Protein AF-A0AAV0XPR7-F1 (afdb_monomer_lite)

Structure (mmCIF, N/CA/C/O backbone):
data_AF-A0AAV0XPR7-F1
#
_entry.id   AF-A0AAV0XPR7-F1
#
loop_
_atom_site.group_PDB
_atom_site.id
_atom_site.type_symbol
_atom_site.label_atom_id
_atom_site.label_alt_id
_atom_site.label_comp_id
_atom_site.label_asym_id
_atom_site.label_entity_id
_atom_site.label_seq_id
_atom_site.pdbx_PDB_ins_code
_atom_site.Cartn_x
_atom_site.Cartn_y
_atom_site.Cartn_z
_atom_site.occupancy
_atom_site.B_iso_or_equiv
_atom_site.auth_seq_id
_atom_site.auth_comp_id
_atom_site.auth_asym_id
_atom_site.auth_atom_id
_atom_site.pdbx_PDB_model_num
ATOM 1 N N . MET A 1 1 ? 24.186 -2.841 21.717 1.00 55.06 1 MET A N 1
ATOM 2 C CA . MET A 1 1 ? 22.722 -2.821 21.465 1.00 55.06 1 MET A CA 1
ATOM 3 C C . MET A 1 1 ? 22.244 -3.750 20.339 1.00 55.06 1 MET A C 1
ATOM 5 O O . MET A 1 1 ? 21.280 -4.469 20.561 1.00 55.06 1 MET A O 1
ATOM 9 N N . TRP A 1 2 ? 22.914 -3.834 19.180 1.00 48.12 2 TRP A N 1
ATOM 10 C CA . TRP A 1 2 ? 22.493 -4.695 18.048 1.00 48.12 2 TRP A CA 1
ATOM 11 C C . TRP A 1 2 ? 22.346 -6.198 18.377 1.00 48.12 2 TRP A C 1
ATOM 13 O O . TRP A 1 2 ? 21.486 -6.892 17.837 1.00 48.12 2 TRP A O 1
ATOM 23 N N . ARG A 1 3 ? 23.166 -6.708 19.307 1.00 56.97 3 ARG A N 1
ATOM 24 C CA . ARG A 1 3 ? 23.155 -8.120 19.727 1.00 56.97 3 ARG A CA 1
ATOM 25 C C . ARG A 1 3 ? 21.838 -8.550 20.383 1.00 56.97 3 ARG A C 1
ATOM 27 O O . ARG A 1 3 ? 21.366 -9.644 20.100 1.00 56.97 3 ARG A O 1
ATOM 34 N N . HIS A 1 4 ? 21.229 -7.686 21.193 1.00 60.81 4 HIS A N 1
ATOM 35 C CA . HIS A 1 4 ? 20.000 -8.017 21.922 1.00 60.81 4 HIS A CA 1
ATOM 36 C C . HIS A 1 4 ? 18.757 -7.920 21.029 1.00 60.81 4 HIS A C 1
ATOM 38 O O . HIS A 1 4 ? 17.901 -8.798 21.080 1.00 60.81 4 HIS A O 1
ATOM 44 N N . ALA A 1 5 ? 18.715 -6.947 20.112 1.00 60.50 5 ALA A N 1
ATOM 45 C CA . ALA A 1 5 ? 17.652 -6.839 19.106 1.00 60.50 5 ALA A CA 1
ATOM 46 C C . ALA A 1 5 ? 17.601 -8.054 18.154 1.00 60.50 5 ALA A C 1
ATOM 48 O O . ALA A 1 5 ? 16.546 -8.438 17.655 1.00 60.50 5 ALA A O 1
ATOM 49 N N . LYS A 1 6 ? 18.746 -8.708 17.915 1.00 57.19 6 LYS A N 1
ATOM 50 C CA . LYS A 1 6 ? 18.830 -9.920 17.090 1.00 57.19 6 LYS A CA 1
ATOM 51 C C . LYS A 1 6 ? 18.281 -11.167 17.797 1.00 57.19 6 LYS A C 1
ATOM 53 O O . LYS A 1 6 ? 17.915 -12.114 17.103 1.00 57.19 6 LYS A O 1
ATOM 58 N N . ALA A 1 7 ? 18.228 -11.193 19.126 1.00 59.91 7 ALA A N 1
ATOM 59 C CA . ALA A 1 7 ? 17.746 -12.343 19.896 1.00 59.91 7 ALA A CA 1
ATOM 60 C C . ALA A 1 7 ? 16.224 -12.313 20.134 1.00 59.91 7 ALA A C 1
ATOM 62 O O . ALA A 1 7 ? 15.614 -13.368 20.256 1.00 59.91 7 ALA A O 1
ATOM 63 N N . SER A 1 8 ? 15.602 -11.129 20.141 1.00 61.53 8 SER A N 1
ATOM 64 C CA . SER A 1 8 ? 14.151 -10.962 20.347 1.00 61.53 8 SER A CA 1
ATOM 65 C C . SER A 1 8 ? 13.297 -11.243 19.104 1.00 61.53 8 SER A C 1
ATOM 67 O O . SER A 1 8 ? 12.082 -11.396 19.187 1.00 61.53 8 SER A O 1
ATOM 69 N N . LEU A 1 9 ? 13.920 -11.321 17.931 1.00 56.84 9 LEU A N 1
ATOM 70 C CA . LEU A 1 9 ? 13.261 -11.660 16.674 1.00 56.84 9 LEU A CA 1
ATOM 71 C C . LEU A 1 9 ? 13.190 -13.186 16.541 1.00 56.84 9 LEU A C 1
ATOM 73 O O . LEU A 1 9 ? 14.219 -13.816 16.281 1.00 56.84 9 LEU A O 1
ATOM 77 N N . SER A 1 10 ? 11.987 -13.751 16.711 1.00 56.75 10 SER A N 1
ATOM 78 C CA . SER A 1 10 ? 11.744 -15.200 16.717 1.00 56.75 10 SER A CA 1
ATOM 79 C C . SER A 1 10 ? 12.422 -15.907 15.535 1.00 56.75 10 SER A C 1
ATOM 81 O O . SER A 1 10 ? 12.443 -15.412 14.405 1.00 56.75 10 SER A O 1
ATOM 83 N N . GLN A 1 11 ? 12.981 -17.086 15.801 1.00 58.97 11 GLN A N 1
ATOM 84 C CA . GLN A 1 11 ? 13.672 -17.931 14.823 1.00 58.97 11 GLN A CA 1
ATOM 85 C C . GLN A 1 11 ? 12.733 -18.496 13.738 1.00 58.97 11 GLN A C 1
ATOM 87 O O . GLN A 1 11 ? 13.191 -19.126 12.784 1.00 58.97 11 GLN A O 1
ATOM 92 N N . TYR A 1 12 ? 11.429 -18.236 13.851 1.00 51.22 12 TYR A N 1
ATOM 93 C CA . TYR A 1 12 ? 10.409 -18.648 12.904 1.00 51.22 12 TYR A CA 1
ATOM 94 C C . TYR A 1 12 ? 10.512 -17.787 11.631 1.00 51.22 12 TYR A C 1
ATOM 96 O O . TYR A 1 12 ? 10.151 -16.612 11.609 1.00 51.22 12 TYR A O 1
ATOM 104 N N . CYS A 1 13 ? 11.055 -18.379 10.564 1.00 53.22 13 CYS A N 1
ATOM 105 C CA . CYS A 1 13 ? 11.052 -17.858 9.189 1.00 53.22 13 CYS A CA 1
ATOM 106 C C . CYS A 1 13 ? 12.043 -16.732 8.829 1.00 53.22 13 CYS A C 1
ATOM 108 O O . CYS A 1 13 ? 11.772 -15.941 7.923 1.00 53.22 13 CYS A O 1
ATOM 110 N N . ARG A 1 14 ? 13.256 -16.694 9.403 1.00 56.66 14 ARG A N 1
ATOM 111 C CA . ARG A 1 14 ? 14.359 -15.880 8.837 1.00 56.66 14 ARG A CA 1
ATOM 112 C C . ARG A 1 14 ? 14.895 -16.460 7.520 1.00 56.66 14 ARG A C 1
ATOM 114 O O . ARG A 1 14 ? 16.049 -16.878 7.430 1.00 56.66 14 ARG A O 1
ATOM 121 N N . LYS A 1 15 ? 14.109 -16.409 6.445 1.00 63.00 15 LYS A N 1
ATOM 122 C CA . LYS A 1 15 ? 14.688 -16.409 5.097 1.00 63.00 15 LYS A CA 1
ATOM 123 C C . LYS A 1 15 ? 15.323 -15.030 4.897 1.00 63.00 15 LYS A C 1
ATOM 125 O O . LYS A 1 15 ? 14.647 -14.095 4.480 1.00 63.00 15 LYS A O 1
ATOM 130 N N . LYS A 1 16 ? 16.621 -14.892 5.215 1.00 62.41 16 LYS A N 1
ATOM 131 C CA . LYS A 1 16 ? 17.387 -13.626 5.102 1.00 62.41 16 LYS A CA 1
ATOM 132 C C . LYS A 1 16 ? 17.237 -12.929 3.739 1.00 62.41 16 LYS A C 1
ATOM 134 O O . LYS A 1 16 ? 17.432 -11.728 3.638 1.00 62.41 16 LYS A O 1
ATOM 139 N N . ARG A 1 17 ? 16.848 -13.676 2.705 1.00 67.44 17 ARG A N 1
ATOM 140 C CA . ARG A 1 17 ? 16.531 -13.171 1.367 1.00 67.44 17 ARG A CA 1
ATOM 141 C C . ARG A 1 17 ? 15.393 -12.136 1.337 1.00 67.44 17 ARG A C 1
ATOM 143 O O . ARG A 1 17 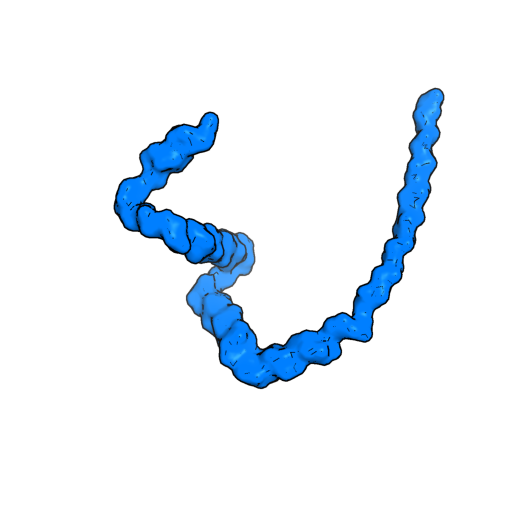? 15.357 -11.331 0.421 1.00 67.44 17 ARG A O 1
ATOM 150 N N . PHE A 1 18 ? 14.488 -12.129 2.319 1.00 73.12 18 PHE A N 1
ATOM 151 C CA . PHE A 1 18 ? 13.261 -11.320 2.276 1.00 73.12 18 PHE A CA 1
ATOM 152 C C . PHE A 1 18 ? 13.240 -10.136 3.254 1.00 73.12 18 PHE A C 1
ATOM 154 O O . PHE A 1 18 ? 12.182 -9.543 3.452 1.00 73.12 18 PHE A O 1
ATOM 161 N N . TYR A 1 19 ? 14.375 -9.750 3.856 1.00 82.62 19 TYR A N 1
ATOM 162 C CA . TYR A 1 19 ? 14.418 -8.597 4.775 1.00 82.62 19 TYR A CA 1
ATOM 163 C C . TYR A 1 19 ? 13.865 -7.313 4.148 1.00 82.62 19 TYR A C 1
ATOM 165 O O . TYR A 1 19 ? 13.108 -6.610 4.812 1.00 82.62 19 TYR A O 1
ATOM 173 N N . GLY A 1 20 ? 14.170 -7.052 2.871 1.00 88.56 20 GLY A N 1
ATOM 174 C CA . GLY A 1 20 ? 13.612 -5.907 2.146 1.00 88.56 20 GLY A CA 1
ATOM 175 C C . GLY A 1 20 ? 12.084 -5.944 2.086 1.00 88.56 20 GLY A C 1
ATOM 176 O O . GLY A 1 20 ? 11.435 -4.959 2.416 1.00 88.56 20 GLY A O 1
ATOM 177 N N . GLY A 1 21 ? 11.497 -7.106 1.781 1.00 89.38 21 GLY A N 1
ATOM 178 C CA . GLY A 1 21 ? 10.042 -7.279 1.745 1.00 89.38 21 GLY A CA 1
ATOM 179 C C . GLY A 1 21 ? 9.381 -7.111 3.117 1.00 89.38 21 GLY A C 1
ATOM 180 O O . GLY A 1 21 ? 8.341 -6.463 3.230 1.00 89.38 21 GLY A O 1
ATOM 181 N N . TYR A 1 22 ? 9.998 -7.635 4.181 1.00 87.44 22 TYR A N 1
ATOM 182 C CA . TYR A 1 22 ? 9.496 -7.434 5.544 1.00 87.44 22 TYR A CA 1
ATOM 183 C C . TYR A 1 22 ? 9.557 -5.965 5.971 1.00 87.44 22 TYR A C 1
ATOM 185 O O . TYR A 1 22 ? 8.604 -5.467 6.572 1.00 87.44 22 TYR A O 1
ATOM 193 N N . LEU A 1 23 ? 10.648 -5.269 5.641 1.00 91.69 23 LEU A N 1
ATOM 194 C CA . LEU A 1 23 ? 10.805 -3.851 5.947 1.00 91.69 23 LEU A CA 1
ATOM 195 C C . LEU A 1 23 ? 9.805 -2.997 5.159 1.00 91.69 23 LEU A C 1
ATOM 197 O O . LEU A 1 23 ? 9.132 -2.160 5.756 1.00 91.69 23 LEU A O 1
ATOM 201 N N . ALA A 1 24 ? 9.642 -3.268 3.862 1.00 91.56 24 ALA A N 1
ATOM 202 C CA . ALA A 1 24 ? 8.663 -2.598 3.010 1.00 91.56 24 ALA A CA 1
ATOM 203 C C . ALA A 1 24 ? 7.236 -2.782 3.548 1.00 91.56 24 ALA A C 1
ATOM 205 O O . ALA A 1 24 ? 6.515 -1.801 3.725 1.00 91.56 24 ALA A O 1
ATOM 206 N N . LYS A 1 25 ? 6.854 -4.014 3.920 1.00 92.94 25 LYS A N 1
ATOM 207 C CA . LYS A 1 25 ? 5.555 -4.293 4.553 1.00 92.94 25 LYS A CA 1
ATOM 208 C C . LYS A 1 25 ? 5.377 -3.499 5.847 1.00 92.94 25 LYS A C 1
ATOM 210 O O . LYS A 1 25 ? 4.322 -2.909 6.064 1.00 92.94 25 LYS A O 1
ATOM 215 N N . PHE A 1 26 ? 6.389 -3.483 6.713 1.00 93.62 26 PHE A N 1
ATOM 216 C CA . PHE A 1 26 ? 6.322 -2.755 7.978 1.00 93.62 26 PHE A CA 1
ATOM 217 C C . PHE A 1 26 ? 6.149 -1.245 7.765 1.00 93.62 26 PHE A C 1
ATOM 219 O O . PHE A 1 26 ? 5.266 -0.641 8.374 1.00 93.62 26 PHE A O 1
ATOM 226 N N . MET A 1 27 ? 6.951 -0.642 6.885 1.00 95.69 27 MET A N 1
ATOM 227 C CA . MET A 1 27 ? 6.868 0.787 6.568 1.00 95.69 27 MET A CA 1
ATOM 228 C C . MET A 1 27 ? 5.518 1.150 5.944 1.00 95.69 27 MET A C 1
ATOM 230 O O . MET A 1 27 ? 4.888 2.116 6.377 1.00 95.69 27 MET A O 1
ATOM 234 N N . PHE A 1 28 ? 5.034 0.339 5.000 1.00 95.56 28 PHE A N 1
ATOM 235 C CA . PHE A 1 28 ? 3.732 0.522 4.363 1.00 95.56 28 PHE A CA 1
ATOM 236 C C . PHE A 1 28 ? 2.586 0.511 5.384 1.00 95.56 28 PHE A C 1
ATOM 238 O O . PHE A 1 28 ? 1.782 1.444 5.438 1.00 95.56 28 PHE A O 1
ATOM 245 N N . LEU A 1 29 ? 2.549 -0.498 6.259 1.00 96.12 29 LEU A N 1
ATOM 246 C CA . LEU A 1 29 ? 1.527 -0.593 7.303 1.00 96.12 29 LEU A CA 1
ATOM 247 C C . LEU A 1 29 ? 1.623 0.561 8.308 1.00 96.12 29 LEU A C 1
ATOM 249 O O . LEU A 1 29 ? 0.596 1.090 8.739 1.00 96.12 29 LEU A O 1
ATOM 253 N N . LYS A 1 30 ? 2.842 0.986 8.666 1.00 96.44 30 LYS A N 1
ATOM 254 C CA . LYS A 1 30 ? 3.057 2.131 9.558 1.00 96.44 30 LYS A CA 1
ATOM 255 C C . LYS A 1 30 ? 2.509 3.423 8.947 1.00 96.44 30 LYS A C 1
ATOM 257 O O . LYS A 1 30 ? 1.806 4.151 9.646 1.00 96.44 30 LYS A O 1
ATOM 262 N N . ARG A 1 31 ? 2.767 3.678 7.657 1.00 95.94 31 ARG A N 1
ATOM 263 C CA . ARG A 1 31 ? 2.199 4.817 6.913 1.00 95.94 31 ARG A CA 1
ATOM 264 C C . ARG A 1 31 ? 0.672 4.788 6.950 1.00 95.94 31 ARG A C 1
ATOM 266 O O . ARG A 1 31 ? 0.065 5.776 7.350 1.00 95.94 31 ARG A O 1
ATOM 273 N N . CYS A 1 32 ? 0.066 3.652 6.598 1.00 96.06 32 CYS A N 1
ATOM 274 C CA . CYS A 1 32 ? -1.393 3.514 6.581 1.00 96.06 32 CYS A CA 1
ATOM 275 C C . CYS A 1 32 ? -1.998 3.794 7.961 1.00 96.06 32 CYS A C 1
ATOM 277 O O . CYS A 1 32 ? -2.976 4.526 8.068 1.00 96.06 32 CYS A O 1
ATOM 279 N N . LYS A 1 33 ? -1.371 3.297 9.035 1.00 96.50 33 LYS A N 1
ATOM 280 C CA . LYS A 1 33 ? -1.826 3.548 10.408 1.00 96.50 33 LYS A CA 1
ATOM 281 C C . LYS A 1 33 ? -1.747 5.027 10.803 1.00 96.50 33 LYS A C 1
ATOM 283 O O . LYS A 1 33 ? -2.683 5.523 11.422 1.00 96.50 33 LYS A O 1
ATOM 288 N N . ILE A 1 34 ? -0.655 5.720 10.465 1.00 97.56 34 ILE A N 1
ATOM 289 C CA . ILE A 1 34 ? -0.483 7.154 10.769 1.00 97.56 34 ILE A CA 1
ATOM 290 C C . ILE A 1 34 ? -1.549 7.987 10.050 1.00 97.56 34 ILE A C 1
ATOM 292 O O . ILE A 1 34 ? -2.143 8.877 10.649 1.00 97.56 34 ILE A O 1
ATOM 296 N N . LEU A 1 35 ? -1.824 7.654 8.789 1.00 96.06 35 LEU A N 1
ATOM 297 C CA . LEU A 1 35 ? -2.779 8.371 7.945 1.00 96.06 35 LEU A CA 1
ATOM 298 C C . LEU A 1 35 ? -4.228 7.874 8.092 1.00 96.06 35 LEU A C 1
ATOM 300 O O . LEU A 1 35 ? -5.116 8.402 7.432 1.00 96.06 35 LEU A O 1
ATOM 304 N N . LYS A 1 36 ? -4.479 6.875 8.953 1.00 96.31 36 LYS A N 1
ATOM 305 C CA . LYS A 1 36 ? -5.789 6.219 9.137 1.00 96.31 36 LYS A CA 1
ATOM 306 C C . LYS A 1 36 ? -6.394 5.694 7.823 1.00 96.31 36 LYS A C 1
ATOM 308 O O . LYS A 1 36 ? -7.600 5.773 7.611 1.00 96.31 36 LYS A O 1
ATOM 313 N N . LEU A 1 37 ? -5.547 5.152 6.952 1.00 94.50 37 LEU A N 1
ATOM 314 C CA . LEU A 1 37 ? -5.934 4.564 5.671 1.00 94.50 37 LEU A CA 1
ATOM 315 C C . LEU A 1 37 ? -6.139 3.054 5.806 1.00 94.50 37 LEU A C 1
ATOM 317 O O . LEU A 1 37 ? -5.464 2.402 6.607 1.00 94.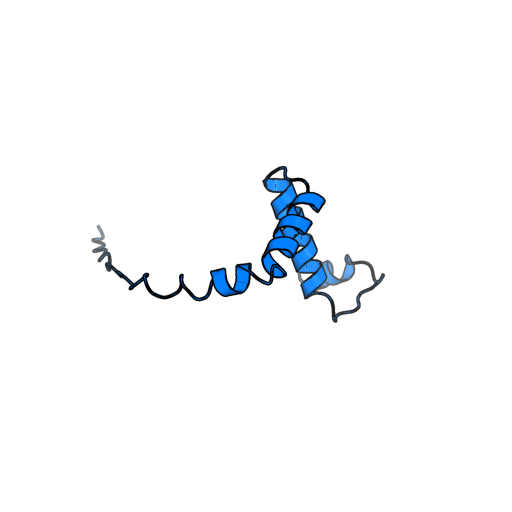50 37 LEU A O 1
ATOM 321 N N . ASP A 1 38 ? -7.026 2.500 4.981 1.00 96.50 38 ASP A N 1
ATOM 322 C CA . ASP A 1 38 ? -7.168 1.053 4.825 1.00 96.50 38 ASP A CA 1
ATOM 323 C C . ASP A 1 38 ? -5.971 0.496 4.029 1.00 96.50 38 ASP A C 1
ATOM 325 O O . ASP A 1 38 ? -5.834 0.800 2.838 1.00 96.50 38 ASP A O 1
ATOM 329 N N . PRO A 1 39 ? -5.103 -0.330 4.646 1.00 94.69 39 PRO A N 1
ATOM 330 C CA . PRO A 1 39 ? -3.915 -0.844 3.979 1.00 94.69 39 PRO A CA 1
ATOM 331 C C . PRO A 1 39 ? -4.216 -1.681 2.734 1.00 94.69 39 PRO A C 1
ATOM 333 O O . PRO A 1 39 ? -3.399 -1.712 1.817 1.00 94.69 39 PRO A O 1
ATOM 336 N N . LEU A 1 40 ? -5.353 -2.381 2.696 1.00 95.12 40 LEU A N 1
ATOM 337 C CA . LEU A 1 40 ? -5.696 -3.262 1.579 1.00 95.12 40 LEU A CA 1
ATOM 338 C C . LEU A 1 40 ? -6.088 -2.436 0.350 1.00 95.12 40 LEU A C 1
ATOM 340 O O . LEU A 1 40 ? -5.580 -2.677 -0.745 1.00 95.12 40 LEU A O 1
ATOM 344 N N . LYS A 1 41 ? -6.925 -1.414 0.548 1.00 96.38 41 LYS A N 1
ATOM 345 C CA . LYS A 1 41 ? -7.294 -0.464 -0.505 1.00 96.38 41 LYS A CA 1
ATOM 346 C C . LYS A 1 41 ? -6.071 0.274 -1.054 1.00 96.38 41 LYS A C 1
ATOM 348 O O . LYS A 1 41 ? -5.873 0.305 -2.265 1.00 96.38 41 LYS A O 1
ATOM 353 N N . GLU A 1 42 ? -5.233 0.819 -0.173 1.00 95.12 42 GLU A N 1
ATOM 354 C CA . GLU A 1 42 ? -4.010 1.527 -0.574 1.00 95.12 42 GLU A CA 1
ATOM 355 C C . GLU A 1 42 ? -3.066 0.623 -1.369 1.00 95.12 42 GLU A C 1
ATOM 357 O O . GLU A 1 42 ? -2.498 1.045 -2.373 1.00 95.12 42 GLU A O 1
ATOM 362 N N . PHE A 1 43 ? -2.923 -0.641 -0.964 1.00 94.62 43 PHE A N 1
ATOM 363 C CA . PHE A 1 43 ? -2.081 -1.596 -1.677 1.00 94.62 43 PHE A CA 1
ATOM 364 C C . PHE A 1 43 ? -2.558 -1.814 -3.119 1.00 94.62 43 PHE A C 1
ATOM 366 O O . PHE A 1 43 ? -1.737 -1.823 -4.039 1.00 94.62 43 PHE A O 1
ATOM 373 N N . PHE A 1 44 ? -3.869 -1.944 -3.337 1.00 94.06 44 PHE A N 1
ATOM 374 C CA . PHE A 1 44 ? -4.420 -2.071 -4.687 1.00 94.06 44 PHE A CA 1
ATOM 375 C C . PHE A 1 44 ? -4.248 -0.808 -5.523 1.00 94.06 44 PHE A C 1
ATOM 377 O O . PHE A 1 44 ? -3.968 -0.921 -6.709 1.00 94.06 44 PHE A O 1
ATOM 384 N N . ILE A 1 45 ? -4.341 0.379 -4.924 1.00 92.00 45 ILE A N 1
ATOM 385 C CA . ILE A 1 45 ? -4.063 1.636 -5.634 1.00 92.00 45 ILE A CA 1
ATOM 386 C C . ILE A 1 45 ? -2.593 1.680 -6.069 1.00 92.00 45 ILE A C 1
ATOM 388 O O . ILE A 1 45 ? -2.301 1.914 -7.239 1.00 92.00 45 ILE A O 1
ATOM 392 N N . TYR A 1 46 ? -1.661 1.395 -5.154 1.00 90.06 46 TYR A N 1
ATOM 393 C CA . TYR A 1 46 ? -0.231 1.396 -5.469 1.00 90.06 46 TYR A CA 1
ATOM 394 C C . TYR A 1 46 ? 0.134 0.374 -6.542 1.00 90.06 46 TYR A C 1
ATOM 396 O O . TYR A 1 46 ? 0.855 0.702 -7.479 1.00 90.06 46 TYR A O 1
ATOM 404 N N . THR A 1 47 ? -0.350 -0.860 -6.413 1.00 90.25 47 THR A N 1
ATOM 405 C CA . THR A 1 47 ? -0.069 -1.914 -7.397 1.00 90.25 47 THR A CA 1
ATOM 406 C C . THR A 1 47 ? -0.780 -1.657 -8.717 1.00 90.25 47 THR A C 1
ATOM 408 O O . THR A 1 47 ? -0.173 -1.846 -9.764 1.00 90.25 47 THR A O 1
ATOM 411 N N . GLY A 1 48 ? -2.015 -1.159 -8.680 1.00 90.38 48 GLY A N 1
ATOM 412 C CA . GLY A 1 48 ? -2.751 -0.727 -9.861 1.00 90.38 48 GLY A CA 1
ATOM 413 C C . GLY A 1 48 ? -1.971 0.317 -10.648 1.00 90.38 48 GLY A C 1
ATOM 414 O O . GLY A 1 48 ? -1.760 0.126 -11.836 1.00 90.38 48 GLY A O 1
ATOM 415 N N . ASN A 1 49 ? -1.451 1.350 -9.983 1.00 88.75 49 ASN A N 1
ATOM 416 C CA . ASN A 1 49 ? -0.632 2.377 -10.629 1.00 88.75 49 ASN A CA 1
ATOM 417 C C . ASN A 1 49 ? 0.712 1.828 -11.129 1.00 88.75 49 ASN A C 1
ATOM 419 O O . ASN A 1 49 ? 1.130 2.156 -12.233 1.00 88.75 49 ASN A O 1
ATOM 423 N N . LEU A 1 50 ? 1.376 0.979 -10.338 1.00 87.12 50 LEU A N 1
ATOM 424 C CA . LEU A 1 50 ? 2.684 0.413 -10.682 1.00 87.12 50 LEU A CA 1
ATOM 425 C C . LEU A 1 50 ? 2.624 -0.531 -11.890 1.00 87.12 50 LEU A C 1
ATOM 427 O O . LEU A 1 50 ? 3.566 -0.590 -12.673 1.00 87.12 50 LEU A O 1
ATOM 431 N N . TYR A 1 51 ? 1.536 -1.288 -12.020 1.00 87.38 51 TYR A N 1
ATOM 432 C CA . TYR A 1 51 ? 1.339 -2.257 -13.096 1.00 87.38 51 TYR A CA 1
ATOM 433 C C . TYR A 1 51 ? 0.393 -1.753 -14.190 1.00 87.38 51 TYR A C 1
ATOM 435 O O . TYR A 1 51 ? 0.040 -2.532 -15.074 1.00 87.38 51 TYR A O 1
ATOM 443 N N . ASN A 1 52 ? -0.029 -0.483 -14.153 1.00 87.75 52 ASN A N 1
ATOM 444 C CA . ASN A 1 52 ? -0.851 0.090 -15.211 1.00 87.75 52 ASN A CA 1
ATOM 445 C C . ASN A 1 52 ? 0.013 0.274 -16.471 1.00 87.75 52 ASN A C 1
ATOM 447 O O . ASN A 1 52 ? 0.884 1.146 -16.474 1.00 87.75 52 ASN A O 1
ATOM 451 N N . PRO A 1 53 ? -0.231 -0.478 -17.560 1.00 79.75 53 PRO A N 1
ATOM 452 C CA . PRO A 1 53 ? 0.571 -0.361 -18.777 1.00 79.75 53 PRO A CA 1
ATOM 453 C C . PRO A 1 53 ? 0.447 1.020 -19.436 1.00 79.75 53 PRO A C 1
ATOM 455 O O . PRO A 1 53 ? 1.351 1.437 -20.150 1.00 79.75 53 PRO A O 1
ATOM 458 N N . LEU A 1 54 ? -0.647 1.743 -19.179 1.00 79.75 54 LEU A N 1
ATOM 459 C CA . LEU A 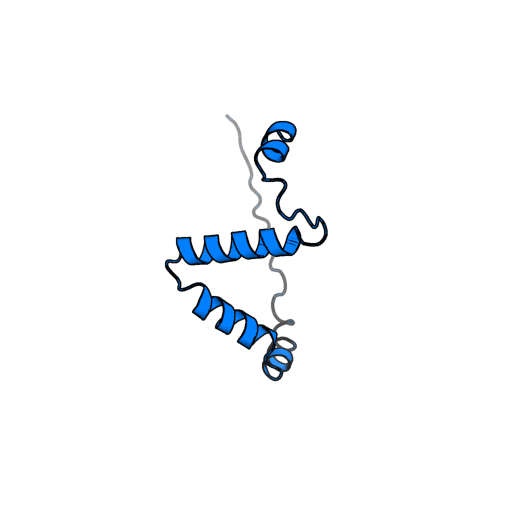1 54 ? -0.871 3.091 -19.705 1.00 79.75 54 LEU A CA 1
ATOM 460 C C . LEU A 1 54 ? -0.157 4.166 -18.871 1.00 79.75 54 LEU A C 1
ATOM 462 O O . LEU A 1 54 ? 0.237 5.192 -19.410 1.00 79.75 54 LEU A O 1
ATOM 466 N N . GLY A 1 55 ? 0.067 3.913 -17.576 1.00 68.25 55 GLY A N 1
ATOM 467 C CA . GLY A 1 55 ? 0.721 4.855 -16.661 1.00 68.25 55 GLY A CA 1
ATOM 468 C C . GLY A 1 55 ? 2.243 4.938 -16.816 1.00 68.25 55 GLY A C 1
ATOM 469 O O . GLY A 1 55 ? 2.856 5.847 -16.267 1.00 68.25 55 GLY A O 1
ATOM 470 N N . ALA A 1 56 ? 2.864 4.017 -17.558 1.00 60.12 56 ALA A N 1
ATOM 471 C CA . ALA A 1 56 ? 4.283 4.103 -17.911 1.00 60.12 56 ALA A CA 1
ATOM 472 C C . ALA A 1 56 ? 4.540 5.154 -19.005 1.00 60.12 56 ALA A C 1
ATOM 474 O O . ALA A 1 56 ? 5.571 5.816 -18.981 1.00 60.12 56 ALA A O 1
ATOM 475 N N . ILE A 1 57 ? 3.576 5.339 -19.914 1.00 58.50 57 ILE A N 1
ATOM 476 C CA . ILE A 1 57 ? 3.630 6.324 -21.006 1.00 58.50 57 ILE A CA 1
ATOM 477 C C . ILE A 1 57 ? 3.549 7.733 -20.395 1.00 58.50 57 ILE A C 1
ATOM 479 O O . ILE A 1 57 ? 4.437 8.550 -20.590 1.00 58.50 57 ILE A O 1
ATOM 483 N N . GLU A 1 58 ? 2.541 7.931 -19.544 1.00 56.50 58 GLU A N 1
ATOM 484 C CA . GLU A 1 58 ? 2.591 8.571 -18.221 1.00 56.50 58 GLU A CA 1
ATOM 485 C C . GLU A 1 58 ? 3.793 9.426 -17.755 1.00 56.50 58 GLU A C 1
ATOM 487 O O . GLU A 1 58 ? 3.769 10.639 -17.571 1.00 56.50 58 GLU A O 1
ATOM 492 N N . GLN A 1 59 ? 4.835 8.710 -17.340 1.00 54.41 59 GLN A N 1
ATOM 493 C CA . GLN A 1 59 ? 5.905 9.251 -16.502 1.00 54.41 59 GLN A CA 1
ATOM 494 C C . GLN A 1 59 ? 7.111 9.693 -17.327 1.00 54.41 59 GLN A C 1
ATOM 496 O O . GLN A 1 59 ? 7.949 10.439 -16.826 1.00 54.41 59 GLN A O 1
ATOM 501 N N . GLU A 1 60 ? 7.186 9.272 -18.590 1.00 50.97 60 GLU A N 1
ATOM 502 C CA . GLU A 1 60 ? 8.284 9.607 -19.496 1.00 50.97 60 GLU A CA 1
ATOM 503 C C . GLU A 1 60 ? 8.226 11.076 -19.958 1.00 50.97 60 GLU A C 1
ATOM 505 O O . GLU A 1 60 ? 9.244 11.638 -20.346 1.00 50.97 6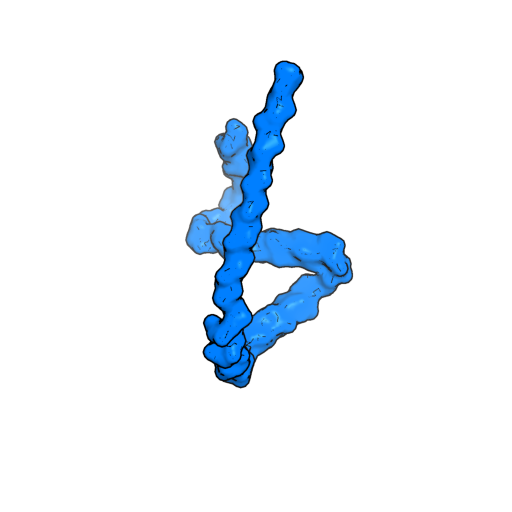0 GLU A O 1
ATOM 510 N N . TYR A 1 61 ? 7.072 11.742 -19.834 1.00 52.25 61 TYR A N 1
ATOM 511 C CA . TYR A 1 61 ? 6.880 13.131 -20.267 1.00 52.25 61 TYR A CA 1
ATOM 512 C C . TYR A 1 61 ? 6.951 14.195 -19.151 1.00 52.25 61 TYR A C 1
ATOM 514 O O . TYR A 1 61 ? 6.746 15.370 -19.439 1.00 52.25 61 TYR A O 1
ATOM 522 N N . ILE A 1 62 ? 7.233 13.830 -17.890 1.00 53.44 62 ILE A N 1
ATOM 523 C CA . ILE A 1 62 ? 7.311 14.785 -16.751 1.00 53.44 62 ILE A CA 1
ATOM 524 C C . ILE A 1 62 ? 8.772 15.046 -16.301 1.00 53.44 62 ILE A C 1
ATOM 526 O O . ILE A 1 62 ? 9.010 15.713 -15.301 1.00 53.44 62 ILE A O 1
ATOM 530 N N . VAL A 1 63 ? 9.788 14.546 -17.017 1.00 46.78 63 VAL A N 1
ATOM 531 C CA . VAL A 1 63 ? 11.200 14.601 -16.561 1.00 46.78 63 VAL A CA 1
ATOM 532 C C . VAL A 1 63 ? 11.999 15.810 -17.088 1.00 46.78 63 VAL A C 1
ATOM 534 O O . VAL A 1 63 ? 13.187 15.897 -16.810 1.00 46.78 63 VAL A O 1
ATOM 537 N N . ASP A 1 64 ? 11.394 16.789 -17.768 1.00 45.41 64 ASP A N 1
ATOM 538 C CA . ASP A 1 64 ? 12.168 17.884 -18.392 1.00 45.41 64 ASP A CA 1
ATOM 539 C C . ASP A 1 64 ? 11.666 19.299 -18.064 1.00 45.41 64 ASP A C 1
ATOM 541 O O . ASP A 1 64 ? 11.499 20.107 -18.962 1.00 45.41 64 ASP A O 1
ATOM 545 N N . ASP A 1 65 ? 11.382 19.605 -16.787 1.00 51.03 65 ASP A N 1
ATOM 546 C CA . ASP A 1 65 ? 11.211 21.007 -16.344 1.00 51.03 65 ASP A CA 1
ATOM 547 C C . ASP A 1 65 ? 11.347 21.197 -14.813 1.00 51.03 65 ASP A C 1
ATOM 549 O O . ASP A 1 65 ? 10.493 21.762 -14.130 1.00 51.03 65 ASP A O 1
ATOM 553 N N . GLN A 1 66 ? 12.460 20.743 -14.232 1.00 50.69 66 GLN A N 1
ATOM 554 C CA . GLN A 1 66 ? 12.976 21.364 -13.003 1.00 50.69 66 GLN A CA 1
ATOM 555 C C . GLN A 1 66 ? 14.475 21.610 -13.149 1.00 50.69 66 GLN A C 1
ATOM 557 O O . GLN A 1 66 ? 15.313 20.912 -12.579 1.00 50.69 66 GLN A O 1
ATOM 562 N N . ALA A 1 67 ? 14.798 22.636 -13.940 1.00 45.44 67 ALA A N 1
ATOM 563 C CA . ALA A 1 67 ? 16.064 23.332 -13.818 1.00 45.44 67 ALA A CA 1
ATOM 564 C C . ALA A 1 67 ? 16.161 23.915 -12.398 1.00 45.44 67 ALA A C 1
ATOM 566 O O . ALA A 1 67 ? 15.334 24.714 -11.962 1.00 45.44 67 ALA A O 1
ATOM 567 N N . SER A 1 68 ? 17.166 23.424 -11.688 1.00 50.47 68 SER A N 1
ATOM 568 C CA . SER A 1 68 ? 17.750 23.933 -10.454 1.00 50.47 68 SER A CA 1
ATOM 569 C C . SER A 1 68 ? 17.835 25.459 -10.421 1.00 50.47 68 SER A C 1
ATOM 571 O O . SER A 1 68 ? 18.572 26.040 -11.217 1.00 50.47 68 SER A O 1
ATOM 573 N N . ASP A 1 69 ? 17.165 26.079 -9.452 1.00 45.34 69 ASP A N 1
ATOM 574 C CA . ASP A 1 69 ? 17.508 27.423 -8.991 1.00 45.34 69 ASP A CA 1
ATOM 575 C C . ASP A 1 69 ? 18.059 27.286 -7.566 1.00 45.34 69 ASP A C 1
ATOM 577 O O . ASP A 1 69 ? 17.335 27.311 -6.568 1.00 45.34 69 ASP A O 1
ATOM 581 N N . GLU A 1 70 ? 19.358 26.991 -7.488 1.00 50.22 70 GLU A N 1
ATOM 582 C CA . GLU A 1 70 ? 20.115 27.098 -6.246 1.00 50.22 70 GLU A CA 1
ATOM 583 C C . GLU A 1 70 ? 20.376 28.581 -5.974 1.00 50.22 70 GLU A C 1
ATOM 585 O O . GLU A 1 70 ? 21.360 29.151 -6.442 1.00 50.22 70 GLU A O 1
ATOM 590 N N . SER A 1 71 ? 19.488 29.225 -5.216 1.00 48.09 71 SER A N 1
ATOM 591 C CA . SER A 1 71 ? 19.791 30.523 -4.616 1.00 48.09 71 SER A CA 1
ATOM 592 C C . SER A 1 71 ? 20.473 30.301 -3.264 1.00 48.09 71 SER A C 1
ATOM 594 O O . SER A 1 71 ? 19.815 30.069 -2.245 1.00 48.09 71 SER A O 1
ATOM 596 N N . ASP A 1 72 ? 21.801 30.341 -3.301 1.00 51.00 72 ASP A N 1
ATOM 597 C CA . ASP A 1 72 ? 22.732 30.346 -2.174 1.00 51.00 72 ASP A CA 1
ATOM 598 C C . ASP A 1 72 ? 22.383 31.485 -1.192 1.00 51.00 72 ASP A C 1
ATOM 600 O O . ASP A 1 72 ? 22.459 32.668 -1.528 1.00 51.00 72 ASP A O 1
ATOM 604 N N . SER A 1 73 ? 21.903 31.137 0.006 1.00 49.44 73 SER A N 1
ATOM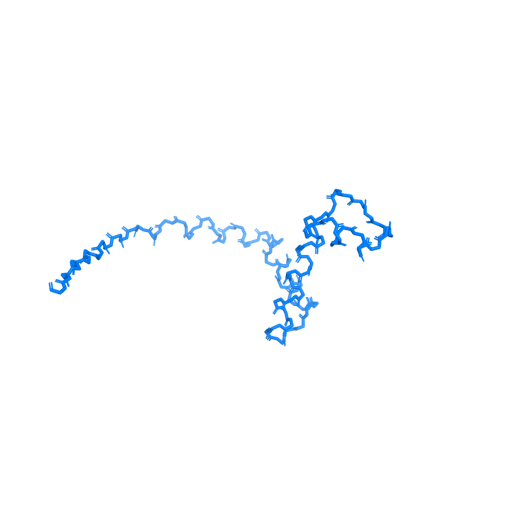 605 C CA . SER A 1 73 ? 21.664 32.095 1.093 1.00 49.44 73 SER A CA 1
ATOM 606 C C . SER A 1 73 ? 22.948 32.255 1.895 1.00 49.44 73 SER A C 1
ATOM 608 O O . SER A 1 73 ? 23.218 31.469 2.803 1.00 49.44 73 SER A O 1
ATOM 610 N N . ASP A 1 74 ? 23.713 33.289 1.553 1.00 53.09 74 ASP A N 1
ATOM 611 C CA . ASP A 1 74 ? 24.914 33.698 2.273 1.00 53.09 74 ASP A CA 1
ATOM 612 C C . ASP A 1 74 ? 24.537 34.212 3.672 1.00 53.09 74 ASP A C 1
ATOM 614 O O . ASP A 1 74 ? 23.906 35.259 3.848 1.00 53.09 74 ASP A O 1
ATOM 618 N N . SER A 1 75 ? 24.851 33.404 4.683 1.00 51.94 75 SER A N 1
ATOM 619 C CA . SER A 1 75 ? 24.670 33.729 6.090 1.00 51.94 75 SER A CA 1
ATOM 620 C C . SER A 1 75 ? 25.956 34.349 6.636 1.00 51.94 75 SER A C 1
ATOM 622 O O . SER A 1 75 ? 26.850 33.619 7.070 1.00 51.94 75 SER A O 1
ATOM 624 N N . GLU A 1 76 ? 26.039 35.679 6.683 1.00 53.78 76 GLU A N 1
ATOM 625 C CA . GLU A 1 76 ? 27.062 36.339 7.496 1.00 53.78 76 GLU A CA 1
ATOM 626 C C . GLU A 1 76 ? 26.648 36.313 8.972 1.00 53.78 76 GLU A C 1
ATOM 628 O O . GLU A 1 76 ? 25.650 36.895 9.403 1.00 53.78 76 GLU A O 1
ATOM 633 N N . VAL A 1 77 ? 27.424 35.556 9.744 1.00 54.50 77 VAL A N 1
ATOM 634 C CA . VAL A 1 77 ? 27.343 35.436 11.196 1.00 54.50 77 VAL A CA 1
ATOM 635 C C . VAL A 1 77 ? 28.337 36.434 11.786 1.00 54.50 77 VAL A C 1
ATOM 637 O O . VAL A 1 77 ? 29.541 36.206 11.695 1.00 54.50 77 VAL A O 1
ATOM 640 N N . GLU A 1 78 ? 27.869 37.510 12.422 1.00 55.97 78 GLU A N 1
ATOM 641 C CA . GLU A 1 78 ? 28.729 38.366 13.251 1.00 55.97 78 GLU A CA 1
ATOM 642 C C . GLU A 1 78 ? 28.528 38.012 14.737 1.00 55.97 78 GLU A C 1
ATOM 644 O O . GLU A 1 78 ? 27.421 38.070 15.278 1.00 55.97 78 GLU A O 1
ATOM 649 N N . TYR A 1 79 ? 29.610 37.542 15.365 1.00 48.47 79 TYR A N 1
ATOM 650 C CA . TYR A 1 79 ? 29.727 37.248 16.797 1.00 48.47 79 TYR A CA 1
ATOM 651 C C . TYR A 1 79 ? 29.955 38.544 17.605 1.00 48.47 79 TYR A C 1
ATOM 653 O O . TYR A 1 79 ? 30.502 39.498 17.068 1.00 48.47 79 TYR A O 1
ATOM 661 N N . CYS A 1 80 ? 29.560 38.504 18.889 1.00 43.59 80 CYS A N 1
ATOM 662 C CA . CYS A 1 80 ? 29.774 39.466 19.991 1.00 43.59 80 CYS A CA 1
ATOM 663 C C . CYS A 1 80 ? 30.785 40.610 19.806 1.00 43.59 80 CYS A C 1
ATOM 665 O O . CYS A 1 80 ? 31.974 40.302 19.567 1.00 43.59 80 CYS A O 1
#

Foldseek 3Di:
DVVVVVVPPDPPDPPVVCPVVVVVVVVLVVVCVVVVHDSVVVVCVVVCCVPVPVCVVVPVPPPPPDDDDPPDDDDDDDDD

Organism: NCBI:txid13131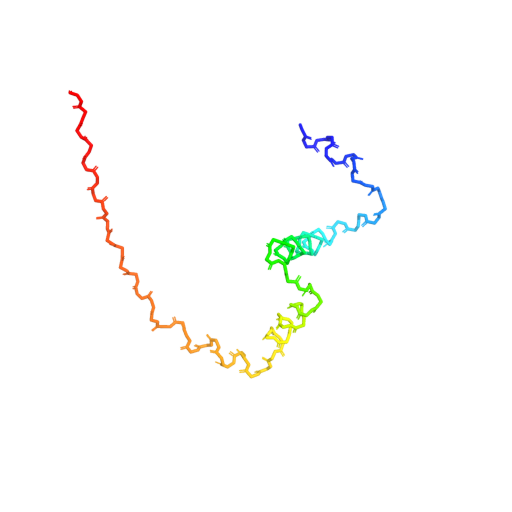

Sequence (80 aa):
MWRHAKASLSQYCRKKRFYGGYLAKFMFLKRCKILKLDPLKEFFIYTGNLYNPLGAIEQEYIVDDQASDESDSDSEVEYC

pLDDT: mean 71.55, std 19.4, range [43.59, 97.56]

Radius of gyration: 22.01 Å; chains: 1; bounding box: 37×58×43 Å

Secondary structure (DSSP, 8-state):
-HHHHTTSS-STT--GGGHHHHHHHHHHHHHHHHHT--HHHHHHHHHHHHT-TTTTHHHHTSSS----------------